Protein AF-A0A6B3H3P5-F1 (afdb_monomer)

Radius of gyration: 16.51 Å; Cα contacts (8 Å, |Δi|>4): 28; chains: 1; bounding box: 38×28×41 Å

Sequence (79 aa):
QAAPEDGVAEVVARYRTAVERANAVLDGCADLAAPVPWPQPGKPAPSVRWALTHMIEETGRHAGHADILRELIDGTTGR

Mean predicted aligned error: 4.43 Å

Structure (mmCIF, N/CA/C/O backbone):
data_AF-A0A6B3H3P5-F1
#
_entry.id   AF-A0A6B3H3P5-F1
#
loop_
_atom_site.group_PDB
_atom_site.id
_atom_site.type_symbol
_atom_site.label_atom_id
_atom_site.label_alt_id
_atom_site.label_comp_id
_atom_site.label_asym_id
_atom_site.label_entity_id
_atom_site.label_seq_id
_atom_site.pdbx_PDB_ins_code
_atom_site.Cartn_x
_atom_site.Cartn_y
_atom_site.Cartn_z
_atom_site.occupancy
_atom_site.B_iso_or_equiv
_atom_site.auth_seq_id
_atom_site.auth_comp_id
_atom_site.auth_asym_id
_atom_site.auth_atom_id
_atom_site.pdbx_PDB_model_num
ATOM 1 N N . GLN A 1 1 ? -1.434 13.283 -0.253 1.00 70.62 1 GLN A N 1
ATOM 2 C CA . GLN A 1 1 ? -1.706 13.265 1.200 1.00 70.62 1 GLN A CA 1
ATOM 3 C C . GLN A 1 1 ? -3.187 13.533 1.407 1.00 70.62 1 GLN A C 1
ATOM 5 O O . GLN A 1 1 ? -3.790 14.070 0.486 1.00 70.62 1 GLN A O 1
ATOM 10 N N . ALA A 1 2 ? -3.761 13.105 2.533 1.00 85.50 2 ALA A N 1
ATOM 11 C CA . ALA A 1 2 ? -5.167 13.366 2.827 1.00 85.50 2 ALA A CA 1
ATOM 12 C C . ALA A 1 2 ? -5.353 14.796 3.361 1.00 85.50 2 ALA A C 1
ATOM 14 O O . ALA A 1 2 ? -4.531 15.251 4.159 1.00 85.50 2 ALA A O 1
ATOM 15 N N . ALA A 1 3 ? -6.394 15.486 2.907 1.00 91.94 3 ALA A N 1
ATOM 16 C CA . ALA A 1 3 ? -6.822 16.785 3.408 1.00 91.94 3 ALA A CA 1
ATOM 17 C C . ALA A 1 3 ? -7.887 16.620 4.517 1.00 91.94 3 ALA A C 1
ATOM 19 O O . ALA A 1 3 ? -8.492 15.550 4.612 1.00 91.94 3 ALA A O 1
ATOM 20 N N . PRO A 1 4 ? -8.118 17.629 5.380 1.00 91.50 4 PRO A N 1
ATOM 21 C CA . PRO A 1 4 ? -9.091 17.538 6.476 1.00 91.50 4 PRO A CA 1
ATOM 22 C C . PRO A 1 4 ? -10.521 17.186 6.038 1.00 91.50 4 PRO A C 1
ATOM 24 O O . PRO A 1 4 ? -11.271 16.593 6.808 1.00 91.50 4 PRO A O 1
ATOM 27 N N . GLU A 1 5 ? -10.897 17.561 4.819 1.00 94.19 5 GLU A N 1
ATOM 28 C CA . GLU A 1 5 ? -12.194 17.292 4.200 1.00 94.19 5 GLU A CA 1
ATOM 29 C C . GLU A 1 5 ? -12.322 15.884 3.597 1.00 94.19 5 GLU A C 1
ATOM 31 O O . GLU A 1 5 ? -13.434 15.463 3.272 1.00 94.19 5 GLU A O 1
ATOM 36 N N . ASP A 1 6 ? -11.217 15.145 3.461 1.00 94.62 6 ASP A N 1
ATOM 37 C CA . ASP A 1 6 ? -11.230 13.825 2.838 1.00 94.62 6 ASP A CA 1
ATOM 38 C C . ASP A 1 6 ? -11.943 12.803 3.735 1.00 94.62 6 ASP A C 1
ATOM 40 O O . ASP A 1 6 ? -11.572 12.566 4.889 1.00 94.62 6 ASP A O 1
ATOM 44 N N . GLY A 1 7 ? -12.936 12.111 3.176 1.00 96.56 7 GLY A N 1
ATOM 45 C CA . GLY A 1 7 ? -13.630 11.038 3.884 1.00 96.56 7 GLY A CA 1
ATOM 46 C C . GLY A 1 7 ? -12.767 9.781 4.049 1.00 96.56 7 GLY A C 1
ATOM 47 O O . GLY A 1 7 ? -11.955 9.438 3.188 1.00 96.56 7 GLY A O 1
ATOM 48 N N . VAL A 1 8 ? -13.009 9.005 5.114 1.00 94.00 8 VAL A N 1
ATOM 49 C CA . VAL A 1 8 ? -12.312 7.722 5.359 1.00 94.00 8 VAL A CA 1
ATOM 50 C C . VAL A 1 8 ? -12.415 6.781 4.154 1.00 94.00 8 VAL A C 1
ATOM 52 O O . VAL A 1 8 ? -11.414 6.211 3.723 1.00 94.00 8 VAL A O 1
ATOM 55 N N . ALA A 1 9 ? -13.611 6.647 3.571 1.00 96.06 9 ALA A N 1
ATOM 56 C CA . ALA A 1 9 ? -13.831 5.792 2.405 1.00 96.06 9 ALA A CA 1
ATOM 57 C C . ALA A 1 9 ? -12.990 6.227 1.193 1.00 96.06 9 ALA A C 1
ATOM 59 O O . ALA A 1 9 ? -12.456 5.381 0.478 1.00 96.06 9 ALA A O 1
ATOM 60 N N . GLU A 1 10 ? -12.818 7.533 0.994 1.00 96.12 10 GLU A N 1
ATOM 61 C CA . GLU A 1 10 ? -12.010 8.083 -0.092 1.00 96.12 10 GLU A CA 1
ATOM 62 C C . GLU A 1 10 ? -10.513 7.851 0.138 1.00 96.12 10 GLU A C 1
ATOM 64 O O . GLU A 1 10 ? -9.788 7.473 -0.784 1.00 96.12 10 GLU A O 1
ATOM 69 N N . VAL A 1 11 ? -10.029 8.031 1.370 1.00 95.00 11 VAL A N 1
ATOM 70 C CA . VAL A 1 11 ? -8.641 7.706 1.737 1.00 95.00 11 VAL A CA 1
ATOM 71 C C . VAL A 1 11 ? -8.350 6.226 1.465 1.00 95.00 11 VAL A C 1
ATOM 73 O O . VAL A 1 11 ? -7.356 5.904 0.811 1.00 95.00 11 VAL A O 1
ATOM 76 N N . VAL A 1 12 ? -9.243 5.327 1.892 1.00 95.00 12 VAL A N 1
ATOM 77 C CA . VAL A 1 12 ? -9.105 3.880 1.659 1.00 95.00 12 VAL A CA 1
ATOM 78 C C . VAL A 1 12 ? -9.164 3.545 0.165 1.00 95.00 12 VAL A C 1
ATOM 80 O O . VAL A 1 12 ? -8.363 2.740 -0.312 1.00 95.00 12 VAL A O 1
ATOM 83 N N . ALA A 1 13 ? -10.064 4.171 -0.596 1.00 96.56 13 ALA A N 1
ATOM 84 C CA . ALA A 1 13 ? -10.169 3.962 -2.040 1.00 96.56 13 ALA A CA 1
ATOM 85 C C . ALA A 1 13 ? -8.905 4.418 -2.786 1.00 96.56 13 ALA A C 1
ATOM 87 O O . ALA A 1 13 ? -8.408 3.697 -3.655 1.00 96.56 13 ALA A O 1
ATOM 88 N N . ARG A 1 14 ? -8.329 5.570 -2.415 1.00 96.06 14 ARG A N 1
ATOM 89 C CA . ARG A 1 14 ? -7.054 6.048 -2.976 1.00 96.06 14 ARG A CA 1
ATOM 90 C C . ARG A 1 14 ? -5.901 5.105 -2.644 1.00 96.06 14 ARG A C 1
ATOM 92 O O . ARG A 1 14 ? -5.099 4.815 -3.530 1.00 96.06 14 ARG A O 1
ATOM 99 N N . TYR A 1 15 ? -5.838 4.586 -1.415 1.00 94.31 15 TYR A N 1
ATOM 100 C CA . TYR A 1 15 ? -4.843 3.578 -1.041 1.00 94.31 15 TYR A CA 1
ATOM 101 C C . TYR A 1 15 ? -4.972 2.313 -1.902 1.00 94.31 15 TYR A C 1
ATOM 103 O O . TYR A 1 15 ? -3.990 1.880 -2.499 1.00 94.31 15 TYR A O 1
ATOM 111 N N . ARG A 1 16 ? -6.187 1.769 -2.059 1.00 96.69 16 ARG A N 1
ATOM 112 C CA . ARG A 1 16 ? -6.435 0.595 -2.919 1.00 96.69 16 ARG A CA 1
ATOM 113 C C . ARG A 1 16 ? -6.066 0.849 -4.379 1.00 96.69 16 ARG A C 1
ATOM 115 O O . ARG A 1 16 ? -5.383 0.029 -4.976 1.00 96.69 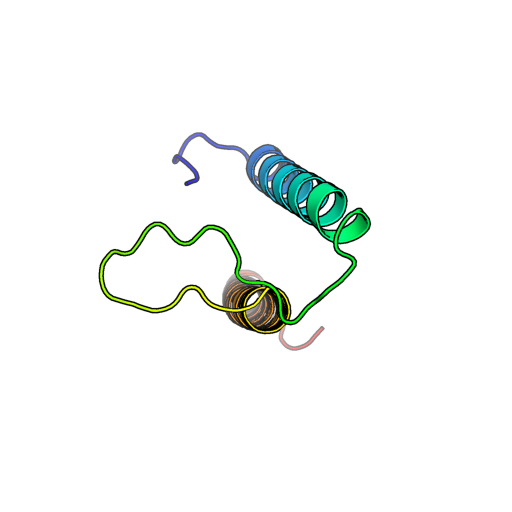16 ARG A O 1
ATOM 122 N N . THR A 1 17 ? -6.409 2.023 -4.909 1.00 98.12 17 THR A N 1
ATOM 123 C CA . THR A 1 17 ? -6.012 2.441 -6.265 1.00 98.12 17 THR A CA 1
ATOM 124 C C . THR A 1 17 ? -4.487 2.475 -6.418 1.00 98.12 17 THR A C 1
ATOM 126 O O . THR A 1 17 ? -3.954 2.095 -7.459 1.00 98.12 17 THR A O 1
ATOM 129 N N . ALA A 1 18 ? -3.753 2.928 -5.396 1.00 95.69 18 ALA A N 1
ATOM 130 C CA . ALA A 1 18 ? -2.293 2.917 -5.417 1.00 95.69 18 ALA A CA 1
ATOM 131 C C . ALA A 1 18 ? -1.728 1.486 -5.410 1.00 95.69 18 ALA A C 1
ATOM 133 O O . ALA A 1 18 ? -0.792 1.210 -6.160 1.00 95.69 18 ALA A O 1
ATOM 134 N N . VAL A 1 19 ? -2.324 0.574 -4.631 1.00 96.62 19 VAL A N 1
ATOM 135 C CA . VAL A 1 19 ? -1.958 -0.853 -4.625 1.00 96.62 19 VAL A CA 1
ATOM 136 C C . VAL A 1 19 ? -2.215 -1.493 -5.990 1.00 96.62 19 VAL A C 1
ATOM 138 O O . VAL A 1 19 ? -1.334 -2.159 -6.517 1.00 96.62 19 VAL A O 1
ATOM 141 N N . GLU A 1 20 ? -3.372 -1.248 -6.606 1.00 98.12 20 GLU A N 1
ATOM 142 C CA . GLU A 1 20 ? -3.696 -1.767 -7.943 1.00 98.12 20 GLU A CA 1
ATOM 143 C C . GLU A 1 20 ? -2.702 -1.282 -9.004 1.00 98.12 20 GLU A C 1
ATOM 145 O O . GLU A 1 20 ? -2.214 -2.073 -9.810 1.00 98.12 20 GLU A O 1
ATOM 150 N N . ARG A 1 21 ? -2.338 0.007 -8.974 1.00 96.31 21 ARG A N 1
ATOM 151 C CA . ARG A 1 21 ? -1.316 0.567 -9.872 1.00 96.31 21 ARG A CA 1
ATOM 152 C C . ARG A 1 21 ? 0.053 -0.068 -9.653 1.00 96.31 21 ARG A C 1
ATOM 154 O O . ARG A 1 21 ? 0.747 -0.340 -10.628 1.00 96.31 21 ARG A O 1
ATOM 161 N N . ALA A 1 22 ? 0.443 -0.293 -8.399 1.00 94.06 22 ALA A N 1
ATOM 162 C CA . ALA A 1 22 ? 1.692 -0.973 -8.083 1.00 94.06 22 ALA A CA 1
ATOM 163 C C . ALA A 1 22 ? 1.673 -2.421 -8.594 1.00 94.06 22 ALA A C 1
ATOM 165 O O . ALA A 1 22 ? 2.609 -2.828 -9.276 1.00 94.06 22 ALA A O 1
ATOM 166 N N . ASN A 1 23 ? 0.588 -3.163 -8.353 1.00 96.12 23 ASN A N 1
ATOM 167 C CA . ASN A 1 23 ? 0.429 -4.539 -8.825 1.00 96.12 23 ASN A CA 1
ATOM 168 C C . ASN A 1 23 ? 0.517 -4.633 -10.351 1.00 96.12 23 ASN A C 1
ATOM 170 O O . ASN A 1 23 ? 1.280 -5.446 -10.852 1.00 96.12 23 ASN A O 1
ATOM 174 N N . ALA A 1 24 ? -0.142 -3.736 -11.090 1.00 96.44 24 ALA A N 1
ATOM 175 C CA . ALA A 1 24 ? -0.067 -3.726 -12.552 1.00 96.44 24 ALA A CA 1
ATOM 176 C C . ALA A 1 24 ? 1.369 -3.542 -13.090 1.00 96.44 24 ALA A C 1
ATOM 178 O O . ALA A 1 24 ? 1.716 -4.089 -14.135 1.00 96.44 24 ALA A O 1
ATOM 179 N N . VAL A 1 25 ? 2.221 -2.788 -12.384 1.00 92.75 25 VAL A N 1
ATOM 180 C CA . VAL A 1 25 ? 3.652 -2.661 -12.719 1.00 92.75 25 VAL A CA 1
ATOM 181 C C . VAL A 1 25 ? 4.415 -3.939 -12.362 1.00 92.75 25 VAL A C 1
ATOM 183 O O . VAL A 1 25 ? 5.264 -4.389 -13.131 1.00 92.75 25 VAL A O 1
ATOM 186 N N . LEU A 1 26 ? 4.120 -4.524 -11.201 1.00 93.50 26 LEU A N 1
ATOM 187 C CA . LEU A 1 26 ? 4.775 -5.733 -10.703 1.00 93.50 26 LEU A CA 1
ATOM 188 C C . LEU A 1 26 ? 4.447 -6.973 -11.538 1.00 93.50 26 LEU A C 1
ATOM 190 O O . LEU A 1 26 ? 5.336 -7.791 -11.750 1.00 93.50 26 LEU A O 1
ATOM 194 N N . ASP A 1 27 ? 3.231 -7.079 -12.072 1.00 95.88 27 ASP A N 1
ATOM 195 C CA . ASP A 1 27 ? 2.808 -8.181 -12.944 1.00 95.88 27 ASP A CA 1
ATOM 196 C C . ASP A 1 27 ? 3.650 -8.259 -14.231 1.00 95.88 27 ASP A C 1
ATOM 198 O O . ASP A 1 27 ? 3.840 -9.333 -14.800 1.00 95.88 27 ASP A O 1
ATOM 202 N N . GLY A 1 28 ? 4.199 -7.125 -14.682 1.00 93.88 28 GLY A N 1
ATOM 203 C CA . GLY A 1 28 ? 5.131 -7.049 -15.810 1.00 93.88 28 GLY A CA 1
ATOM 204 C C . GLY A 1 28 ? 6.610 -7.191 -15.428 1.00 93.88 28 GLY A C 1
ATOM 205 O O . GLY A 1 28 ? 7.475 -7.128 -16.304 1.00 93.88 28 GLY A O 1
ATOM 206 N N . CYS A 1 29 ? 6.939 -7.342 -14.142 1.00 94.25 29 CYS A N 1
ATOM 207 C CA . CYS A 1 29 ? 8.318 -7.368 -13.666 1.00 94.25 29 CYS A CA 1
ATOM 208 C C . CYS A 1 29 ? 8.926 -8.773 -13.787 1.00 94.25 29 CYS A C 1
ATOM 210 O O . CYS A 1 29 ? 8.661 -9.658 -12.977 1.00 94.25 29 CYS A O 1
ATOM 212 N N . ALA A 1 30 ? 9.795 -8.964 -14.781 1.00 95.38 30 ALA A N 1
ATOM 213 C CA . ALA A 1 30 ? 10.508 -10.228 -14.984 1.00 95.38 30 ALA A CA 1
ATOM 214 C C . ALA A 1 30 ? 11.780 -10.372 -14.123 1.00 95.38 30 ALA A C 1
ATOM 216 O O . ALA A 1 30 ? 12.267 -11.485 -13.933 1.00 95.38 30 ALA A O 1
ATOM 217 N N . ASP A 1 31 ? 12.327 -9.265 -13.609 1.00 96.62 31 ASP A N 1
ATOM 218 C CA . ASP A 1 31 ? 13.561 -9.252 -12.821 1.00 96.62 31 ASP A CA 1
ATOM 219 C C . ASP A 1 31 ? 13.435 -8.356 -11.583 1.00 96.62 31 ASP A C 1
ATOM 221 O O 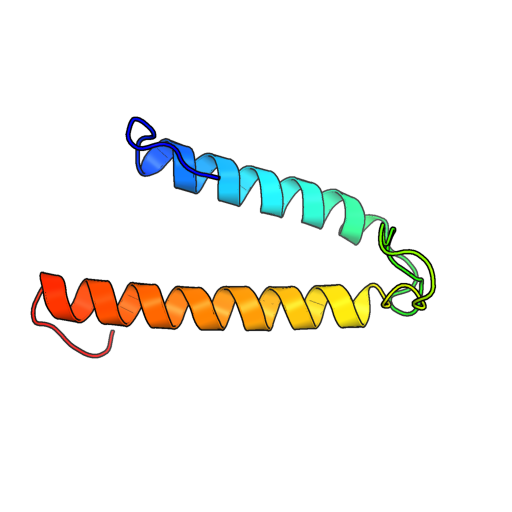. ASP A 1 31 ? 13.443 -7.128 -11.665 1.00 96.62 31 ASP A O 1
ATOM 225 N N . LEU A 1 32 ? 13.385 -8.982 -10.406 1.00 95.88 32 LEU A N 1
ATOM 226 C CA . LEU A 1 32 ? 13.316 -8.276 -9.127 1.00 95.88 32 LEU A CA 1
ATOM 227 C C . LEU A 1 32 ? 14.635 -7.588 -8.729 1.00 95.88 32 LEU A C 1
ATOM 229 O O . LEU A 1 32 ? 14.645 -6.810 -7.772 1.00 95.88 32 LEU A O 1
ATOM 233 N N . ALA A 1 33 ? 15.750 -7.885 -9.400 1.00 96.75 33 ALA A N 1
ATOM 234 C CA . ALA A 1 33 ? 17.018 -7.189 -9.200 1.00 96.75 33 ALA A CA 1
ATOM 235 C C . ALA A 1 33 ? 17.103 -5.879 -10.001 1.00 96.75 33 ALA A C 1
ATOM 237 O O . ALA A 1 33 ? 17.944 -5.037 -9.676 1.00 96.75 33 ALA A O 1
ATOM 238 N N . ALA A 1 34 ? 16.223 -5.677 -10.988 1.00 94.75 34 ALA A N 1
ATOM 239 C CA . ALA A 1 34 ? 16.185 -4.462 -11.788 1.00 94.75 34 ALA A CA 1
ATOM 240 C C . ALA A 1 34 ? 15.933 -3.217 -10.912 1.00 94.75 34 ALA A C 1
ATOM 242 O O . ALA A 1 34 ? 15.206 -3.300 -9.914 1.00 94.75 34 ALA A O 1
ATOM 243 N N . PRO A 1 35 ? 16.520 -2.058 -11.255 1.00 94.00 35 PRO A N 1
ATOM 244 C CA . PRO A 1 35 ? 16.321 -0.826 -10.505 1.00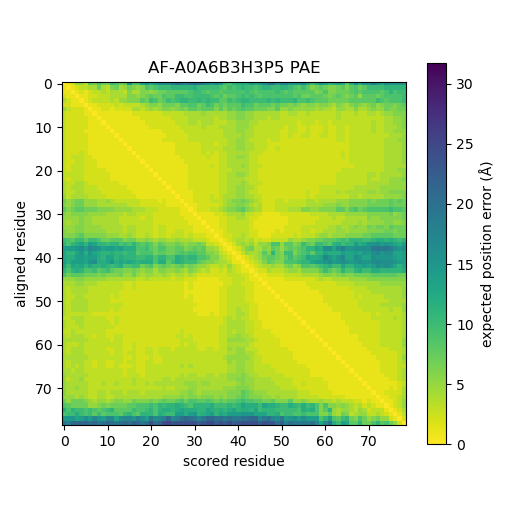 94.00 35 PRO A CA 1
ATOM 245 C C . PRO A 1 35 ? 14.912 -0.258 -10.718 1.00 94.00 35 PRO A C 1
ATOM 247 O O . PRO A 1 35 ? 14.393 -0.266 -11.835 1.00 94.00 35 PRO A O 1
ATOM 250 N N . VAL A 1 36 ? 14.312 0.305 -9.667 1.00 92.38 36 VAL A N 1
ATOM 251 C CA . VAL A 1 36 ? 13.092 1.118 -9.807 1.00 92.38 36 VAL A CA 1
ATOM 252 C C . VAL A 1 36 ? 13.437 2.539 -1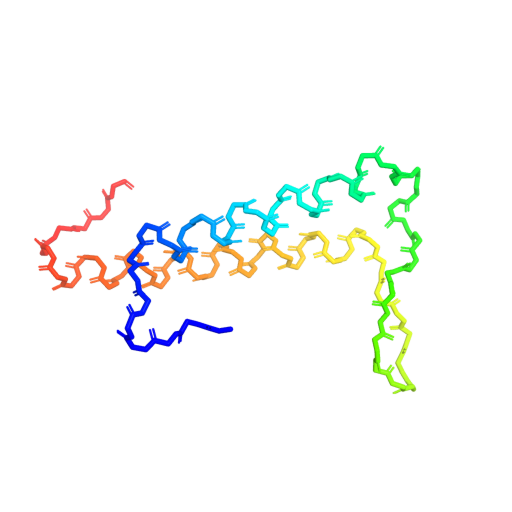0.266 1.00 92.38 36 VAL A C 1
ATOM 254 O O . VAL A 1 36 ? 14.523 3.034 -9.955 1.00 92.38 36 VAL A O 1
ATOM 257 N N . PRO A 1 37 ? 12.529 3.252 -10.958 1.00 85.94 37 PRO A N 1
ATOM 258 C CA . PRO A 1 37 ? 12.704 4.678 -11.211 1.00 85.94 37 PRO A CA 1
ATOM 259 C C . PRO A 1 37 ? 12.870 5.437 -9.886 1.00 85.94 37 PRO A C 1
ATOM 261 O O . PRO A 1 37 ? 11.932 5.535 -9.096 1.00 85.94 37 PRO A O 1
ATOM 264 N N . TRP A 1 38 ? 14.074 5.953 -9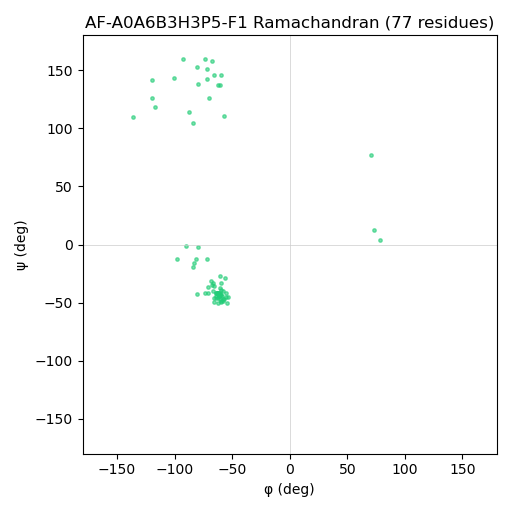.627 1.00 84.12 38 TRP A N 1
ATOM 265 C CA . TRP A 1 38 ? 14.402 6.643 -8.381 1.00 84.12 38 TRP A CA 1
ATOM 266 C C . TRP A 1 38 ? 14.769 8.102 -8.662 1.00 84.12 38 TRP A C 1
ATOM 268 O O . TRP A 1 38 ? 15.749 8.359 -9.363 1.00 84.12 38 TRP A O 1
ATOM 278 N N . PRO A 1 39 ? 14.018 9.078 -8.127 1.00 75.94 39 PRO A N 1
ATOM 279 C CA . PRO A 1 39 ? 14.204 10.482 -8.480 1.00 75.94 39 PRO A CA 1
ATOM 280 C C . PRO A 1 39 ? 15.386 11.154 -7.765 1.00 75.94 39 PRO A C 1
ATOM 282 O O . PRO A 1 39 ? 15.624 12.333 -8.001 1.00 75.94 39 PRO A O 1
ATOM 285 N N . GLN A 1 40 ? 16.115 10.462 -6.878 1.00 83.56 40 GLN A N 1
ATOM 286 C CA . GLN A 1 40 ? 17.193 11.070 -6.091 1.00 83.56 40 GLN A CA 1
ATOM 287 C C . GLN A 1 40 ? 18.540 11.031 -6.836 1.00 83.56 40 GLN A C 1
ATOM 289 O O . GLN A 1 40 ? 19.106 9.947 -7.002 1.00 83.56 40 GLN A O 1
ATOM 294 N N . PRO A 1 41 ? 19.111 12.188 -7.225 1.00 81.56 41 PRO A N 1
ATOM 295 C CA . PRO A 1 41 ? 20.410 12.231 -7.887 1.00 81.56 41 PRO A CA 1
ATOM 296 C C . PRO A 1 41 ? 21.538 11.764 -6.958 1.00 81.56 41 PRO A C 1
ATOM 298 O O . PRO A 1 41 ? 21.516 12.022 -5.754 1.00 81.56 41 PRO A O 1
ATOM 301 N N . GLY A 1 42 ? 22.551 11.103 -7.523 1.00 85.06 42 GLY A N 1
ATOM 302 C CA . GLY A 1 42 ? 23.776 10.732 -6.803 1.00 85.06 42 GLY A CA 1
ATOM 303 C C . GLY A 1 42 ? 23.668 9.507 -5.889 1.00 85.06 42 GLY A C 1
ATOM 304 O O . GLY A 1 42 ? 24.648 9.168 -5.229 1.00 85.06 42 GLY A O 1
ATOM 305 N N . LYS A 1 43 ? 22.521 8.818 -5.859 1.00 85.94 43 LYS A N 1
ATOM 306 C CA . LYS A 1 43 ? 22.376 7.511 -5.202 1.00 85.94 43 LYS A CA 1
ATOM 307 C C . LYS A 1 43 ? 21.956 6.450 -6.218 1.00 85.94 43 LYS A C 1
ATOM 309 O O . LYS A 1 43 ? 21.146 6.759 -7.092 1.00 85.94 43 LYS A O 1
ATOM 314 N N . PRO A 1 44 ? 22.479 5.214 -6.119 1.00 87.94 44 PRO A N 1
ATOM 315 C CA . PRO A 1 44 ? 21.985 4.124 -6.944 1.00 87.94 44 PRO A CA 1
ATOM 316 C C . PRO A 1 44 ? 20.503 3.893 -6.644 1.00 87.94 44 PRO A C 1
ATOM 318 O O . PRO A 1 44 ? 20.085 3.911 -5.484 1.00 87.94 44 PRO A O 1
ATOM 321 N N . ALA A 1 45 ? 19.720 3.689 -7.699 1.00 93.44 45 ALA A N 1
ATOM 322 C CA . ALA A 1 45 ? 18.323 3.318 -7.563 1.00 93.44 45 ALA A CA 1
ATOM 323 C C . ALA A 1 45 ? 18.209 1.959 -6.847 1.00 93.44 45 ALA A C 1
ATOM 325 O O . ALA A 1 45 ? 18.981 1.045 -7.160 1.00 93.44 45 ALA A O 1
ATOM 326 N N . PRO A 1 46 ? 17.271 1.798 -5.898 1.00 94.88 46 PRO A N 1
ATOM 327 C CA . PRO A 1 46 ? 17.050 0.508 -5.268 1.00 94.88 46 PRO A CA 1
ATOM 328 C C . PRO A 1 46 ? 16.467 -0.494 -6.268 1.00 94.88 46 PRO A C 1
ATOM 330 O O . PRO A 1 46 ? 15.852 -0.114 -7.264 1.00 94.88 46 PRO A O 1
ATOM 333 N N . SER A 1 47 ? 16.638 -1.787 -5.994 1.00 96.56 47 SER A N 1
ATOM 334 C CA . SER A 1 47 ? 16.005 -2.834 -6.796 1.00 96.56 47 SER A CA 1
ATOM 335 C C . SER A 1 47 ? 14.503 -2.929 -6.517 1.00 96.56 47 SER A C 1
ATOM 337 O O . SER A 1 47 ? 14.034 -2.527 -5.448 1.00 96.56 47 SER A O 1
ATOM 339 N N . VAL A 1 48 ? 13.743 -3.523 -7.441 1.00 96.06 48 VAL A N 1
ATOM 340 C CA . VAL A 1 48 ? 12.317 -3.835 -7.230 1.00 96.06 48 VAL A CA 1
ATOM 341 C C . VAL A 1 48 ? 12.129 -4.676 -5.965 1.00 96.06 48 VAL A C 1
ATOM 343 O O . VAL A 1 48 ? 11.245 -4.383 -5.162 1.00 96.06 48 VAL A O 1
ATOM 346 N N . ARG A 1 49 ? 13.000 -5.666 -5.722 1.00 97.12 49 ARG A N 1
ATOM 347 C CA . ARG A 1 49 ? 13.001 -6.463 -4.485 1.00 97.12 49 ARG A CA 1
ATOM 348 C C . ARG A 1 49 ? 13.094 -5.580 -3.246 1.00 97.12 49 ARG A C 1
ATOM 350 O O . ARG A 1 49 ? 12.301 -5.749 -2.326 1.00 97.12 49 ARG A O 1
ATOM 357 N N . TRP A 1 50 ? 14.064 -4.665 -3.220 1.00 96.81 50 TRP A N 1
ATOM 358 C CA . TRP A 1 50 ? 14.243 -3.761 -2.088 1.00 96.81 50 TRP A CA 1
ATOM 359 C C . TRP A 1 50 ? 12.997 -2.899 -1.883 1.00 96.81 50 TRP 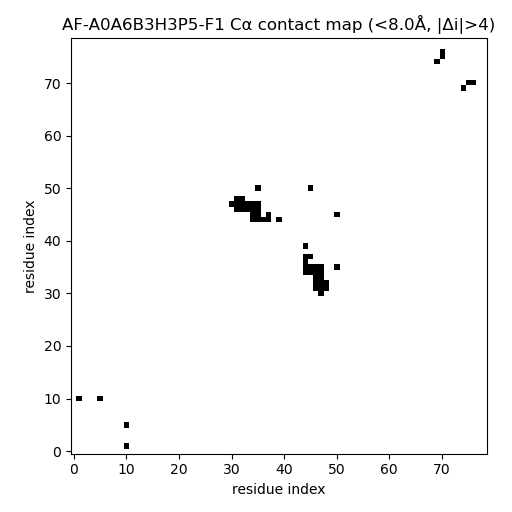A C 1
ATOM 361 O O . TRP A 1 50 ? 12.493 -2.816 -0.767 1.00 96.81 50 TRP A O 1
ATOM 371 N N . ALA A 1 51 ? 12.464 -2.320 -2.964 1.00 95.00 51 ALA A N 1
ATOM 372 C CA . ALA A 1 51 ? 11.284 -1.467 -2.904 1.00 95.00 51 ALA A CA 1
ATOM 373 C C . ALA A 1 51 ? 10.062 -2.221 -2.357 1.00 95.00 51 ALA A C 1
ATOM 375 O O . ALA A 1 51 ? 9.364 -1.704 -1.491 1.00 95.00 51 ALA A O 1
ATOM 376 N N . LEU A 1 52 ? 9.835 -3.463 -2.794 1.00 95.31 52 LEU A N 1
ATOM 377 C CA . LEU A 1 52 ? 8.736 -4.296 -2.301 1.00 95.31 52 LEU A CA 1
ATOM 378 C C . LEU A 1 52 ? 8.856 -4.601 -0.811 1.00 95.31 52 LEU A C 1
ATOM 380 O O . LEU A 1 52 ? 7.901 -4.404 -0.063 1.00 95.31 52 LEU A O 1
ATOM 384 N N . THR A 1 53 ? 10.028 -5.065 -0.372 1.00 97.31 53 THR A N 1
ATOM 385 C CA . THR A 1 53 ? 10.262 -5.356 1.047 1.00 97.31 53 THR A CA 1
ATOM 386 C C . THR A 1 53 ? 10.088 -4.100 1.896 1.00 97.31 53 THR A C 1
ATOM 388 O O . THR A 1 53 ? 9.427 -4.156 2.930 1.00 97.31 53 THR A O 1
ATOM 391 N N . HIS A 1 54 ? 10.592 -2.960 1.420 1.00 95.81 54 HIS A N 1
ATOM 392 C CA . HIS A 1 54 ? 10.424 -1.678 2.091 1.00 95.81 54 HIS A CA 1
ATOM 393 C C . HIS A 1 54 ? 8.947 -1.275 2.217 1.00 95.81 54 HIS A C 1
ATOM 395 O O . HIS A 1 54 ? 8.511 -0.877 3.292 1.00 95.81 54 HIS A O 1
ATOM 401 N N . MET A 1 55 ? 8.142 -1.435 1.161 1.00 95.69 55 MET A N 1
ATOM 402 C CA . MET A 1 55 ? 6.711 -1.110 1.213 1.00 95.69 55 MET A CA 1
ATOM 403 C C . MET A 1 55 ? 5.919 -2.026 2.157 1.00 95.69 55 MET A C 1
ATOM 405 O O . MET A 1 55 ? 4.963 -1.565 2.786 1.00 95.69 55 MET A O 1
ATOM 409 N N . ILE A 1 56 ? 6.304 -3.301 2.281 1.00 96.50 56 ILE A N 1
ATOM 410 C CA . ILE A 1 56 ? 5.705 -4.237 3.247 1.00 96.50 56 ILE A CA 1
ATOM 411 C C . ILE A 1 56 ? 6.014 -3.790 4.678 1.00 96.50 56 ILE A C 1
ATOM 413 O O . ILE A 1 56 ? 5.098 -3.683 5.494 1.00 96.50 56 ILE A O 1
ATOM 417 N N . GLU A 1 57 ? 7.283 -3.496 4.970 1.00 98.19 57 GLU A N 1
ATOM 418 C CA . GLU A 1 57 ? 7.719 -2.999 6.279 1.00 98.19 57 GLU A CA 1
ATOM 419 C C . GLU A 1 57 ? 6.988 -1.704 6.650 1.00 98.19 57 GLU A C 1
ATOM 421 O O . GLU A 1 57 ? 6.406 -1.598 7.729 1.00 98.19 57 GLU A O 1
ATOM 426 N N . GLU A 1 58 ? 6.950 -0.747 5.725 1.00 96.62 58 GLU A N 1
ATOM 427 C CA . GLU A 1 58 ? 6.315 0.550 5.930 1.00 96.62 58 GLU A CA 1
ATOM 428 C C . GLU A 1 58 ? 4.808 0.418 6.186 1.00 96.62 58 GLU A C 1
ATOM 430 O O . GLU A 1 58 ? 4.261 1.048 7.096 1.00 96.62 58 GLU A O 1
ATOM 435 N N . THR A 1 59 ? 4.134 -0.459 5.435 1.00 95.69 59 THR A N 1
ATOM 436 C CA . THR A 1 59 ? 2.711 -0.755 5.645 1.00 95.69 59 THR A CA 1
ATOM 437 C C . THR A 1 59 ? 2.481 -1.390 7.015 1.00 95.69 59 THR A C 1
ATOM 439 O O . THR A 1 59 ? 1.575 -0.968 7.733 1.00 95.69 59 THR A O 1
ATOM 442 N N . GLY A 1 60 ? 3.314 -2.357 7.414 1.00 96.94 60 GLY A N 1
ATOM 443 C CA . GLY A 1 60 ? 3.234 -2.992 8.732 1.00 96.94 60 GLY A CA 1
ATOM 444 C C . GLY A 1 60 ? 3.447 -1.998 9.877 1.00 96.94 60 GLY A C 1
ATOM 445 O O . GLY A 1 60 ? 2.660 -1.966 10.823 1.00 96.94 60 GLY A O 1
ATOM 446 N N . ARG A 1 61 ? 4.451 -1.121 9.758 1.00 97.31 61 ARG A N 1
ATOM 447 C CA . ARG A 1 61 ? 4.738 -0.053 10.727 1.00 97.31 61 ARG A CA 1
ATOM 448 C C . ARG A 1 61 ? 3.536 0.871 10.921 1.00 97.31 61 ARG A C 1
ATOM 450 O O . ARG A 1 61 ? 3.149 1.169 12.050 1.00 97.31 61 ARG A O 1
ATOM 457 N N . HIS A 1 62 ? 2.914 1.302 9.827 1.00 95.62 62 HIS A N 1
ATOM 458 C CA . HIS A 1 62 ? 1.738 2.167 9.887 1.00 95.62 62 HIS A CA 1
ATOM 459 C C . HIS A 1 62 ? 0.481 1.455 10.385 1.00 95.62 62 HIS A C 1
ATOM 461 O O . HIS A 1 62 ? -0.287 2.063 11.130 1.00 95.62 62 HIS A O 1
ATOM 467 N N . ALA A 1 63 ? 0.287 0.185 10.028 1.00 94.88 63 ALA A N 1
ATOM 468 C CA . ALA A 1 63 ? -0.807 -0.622 10.555 1.00 94.88 63 ALA A CA 1
ATOM 469 C C . ALA A 1 63 ? -0.696 -0.782 12.078 1.00 94.88 63 ALA A C 1
ATOM 471 O O . ALA A 1 63 ? -1.684 -0.572 12.773 1.00 94.88 63 ALA A O 1
ATOM 472 N N . GLY A 1 64 ? 0.505 -1.042 12.606 1.00 95.19 64 GLY A N 1
ATOM 473 C CA . GLY A 1 64 ? 0.740 -1.100 14.051 1.00 95.19 64 GLY A CA 1
ATOM 474 C C . GLY A 1 64 ? 0.436 0.225 14.758 1.00 95.19 64 GLY A C 1
ATOM 475 O O . GLY A 1 64 ? -0.233 0.239 15.787 1.00 95.19 64 GLY A O 1
ATOM 476 N N . HIS A 1 65 ? 0.848 1.362 14.186 1.00 96.06 65 HIS A N 1
ATOM 477 C CA . HIS A 1 65 ? 0.484 2.675 14.735 1.00 96.06 65 HIS A CA 1
ATOM 478 C C . HIS A 1 65 ? -1.032 2.923 14.720 1.00 96.06 65 HIS A C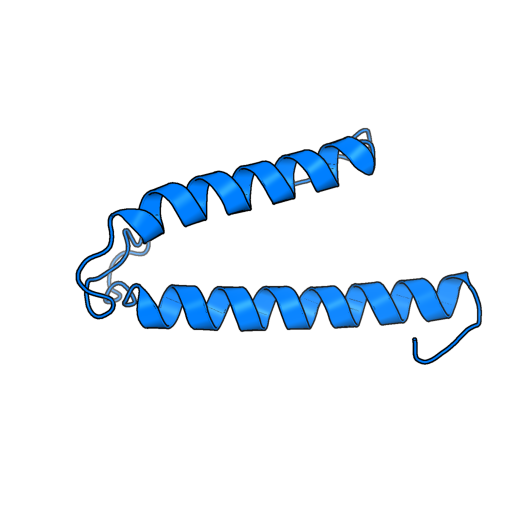 1
ATOM 480 O O . HIS A 1 65 ? -1.577 3.459 15.684 1.00 96.06 65 HIS A O 1
ATOM 486 N N . ALA A 1 66 ? -1.714 2.552 13.634 1.00 93.38 66 ALA A N 1
ATOM 487 C CA . ALA A 1 66 ? -3.163 2.683 13.528 1.00 93.38 66 ALA A CA 1
ATOM 488 C C . ALA A 1 66 ? -3.896 1.777 14.528 1.00 93.38 66 ALA A C 1
ATOM 490 O O . ALA A 1 66 ? -4.912 2.194 15.082 1.00 93.38 66 ALA A O 1
ATOM 491 N N . ASP A 1 67 ? -3.370 0.580 14.795 1.00 95.19 67 ASP A N 1
ATOM 492 C CA . ASP A 1 67 ? -3.928 -0.318 15.800 1.00 95.19 67 ASP A CA 1
ATOM 493 C C . ASP A 1 67 ? -3.797 0.275 17.207 1.00 95.19 67 ASP A C 1
ATOM 495 O O . ASP A 1 67 ? -4.803 0.387 17.892 1.00 95.19 67 ASP A O 1
ATOM 499 N N . ILE A 1 68 ? -2.632 0.816 17.588 1.00 95.06 68 ILE A N 1
ATOM 500 C CA . ILE A 1 68 ? -2.469 1.529 18.872 1.00 95.06 68 ILE A CA 1
ATOM 501 C C . ILE A 1 68 ? -3.494 2.665 19.014 1.00 95.06 68 ILE A C 1
ATOM 503 O O . ILE A 1 68 ? -4.116 2.819 20.063 1.00 95.06 68 ILE A O 1
ATOM 507 N N . LEU A 1 69 ? -3.700 3.468 17.964 1.00 94.69 69 LEU A N 1
ATOM 508 C CA . LEU A 1 69 ? -4.705 4.536 17.992 1.00 94.69 69 LEU A CA 1
ATOM 509 C C . LEU A 1 69 ? -6.122 3.981 18.168 1.00 94.69 69 LEU A C 1
ATOM 511 O O . LEU A 1 69 ? -6.900 4.544 18.937 1.00 94.69 69 LEU A O 1
ATOM 515 N N . ARG A 1 70 ? -6.456 2.879 17.487 1.00 95.38 70 ARG A N 1
ATOM 516 C CA . ARG A 1 70 ? -7.730 2.179 17.670 1.00 95.38 70 ARG A CA 1
ATOM 517 C C . ARG A 1 70 ? -7.887 1.713 19.120 1.00 95.38 70 ARG A C 1
ATOM 519 O O . ARG A 1 70 ? -8.925 2.009 19.703 1.00 95.38 70 ARG A O 1
ATOM 526 N N . GLU A 1 71 ? -6.883 1.051 19.698 1.00 96.06 71 GLU A N 1
ATOM 527 C CA . GLU A 1 71 ? -6.902 0.566 21.089 1.00 96.06 71 GLU A CA 1
ATOM 528 C C . GLU A 1 71 ? -7.122 1.706 22.093 1.00 96.06 71 GLU A C 1
ATOM 530 O O . GLU A 1 71 ? -7.886 1.561 23.045 1.00 96.06 71 GLU A O 1
ATOM 535 N N . LEU A 1 72 ? -6.502 2.869 21.866 1.00 96.06 72 LEU A N 1
ATOM 536 C CA . LEU A 1 72 ? -6.690 4.056 22.707 1.00 96.06 72 LEU A CA 1
ATOM 537 C C . LEU A 1 72 ? -8.096 4.662 22.587 1.00 96.06 72 LEU A C 1
ATOM 539 O O . LEU A 1 72 ? -8.590 5.249 23.548 1.00 96.06 72 LEU A O 1
ATOM 543 N N . ILE A 1 73 ? -8.731 4.547 21.419 1.00 96.00 73 ILE A N 1
ATOM 544 C CA . ILE A 1 73 ? -10.081 5.068 21.168 1.00 96.00 73 ILE A CA 1
ATOM 545 C C . ILE A 1 73 ? -11.154 4.117 21.708 1.00 96.00 73 ILE A C 1
ATOM 547 O O . ILE A 1 73 ? -12.138 4.578 22.284 1.00 96.00 73 ILE A O 1
ATOM 551 N N . ASP A 1 74 ? -10.994 2.807 21.500 1.00 95.19 74 ASP A N 1
ATOM 552 C CA . ASP A 1 74 ? -12.016 1.805 21.823 1.00 95.19 74 ASP A CA 1
ATOM 553 C C . ASP A 1 74 ? -11.804 1.086 23.167 1.00 95.19 74 ASP A C 1
ATOM 555 O O . ASP A 1 74 ? -12.725 0.433 23.659 1.00 95.19 74 ASP A O 1
ATOM 559 N N . GLY A 1 75 ? -10.629 1.236 23.788 1.00 93.94 75 GLY A N 1
ATOM 560 C CA . GLY A 1 75 ? -10.283 0.646 25.082 1.00 93.94 75 GLY A CA 1
ATOM 561 C C . GLY A 1 75 ? -10.023 -0.865 25.048 1.00 93.94 75 GLY A C 1
ATOM 562 O O . GLY A 1 75 ? -9.987 -1.490 26.108 1.00 93.94 75 GLY A O 1
ATOM 563 N N . THR A 1 76 ? -9.868 -1.470 23.864 1.00 92.62 76 THR A N 1
ATOM 564 C CA . THR A 1 76 ? -9.688 -2.922 2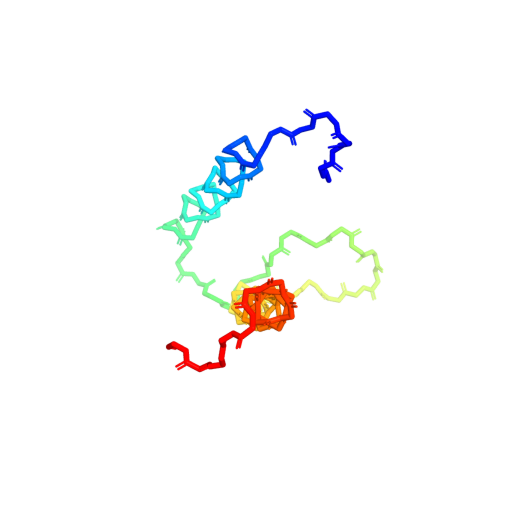3.687 1.00 92.62 76 THR A CA 1
ATOM 565 C C . THR A 1 76 ? -8.357 -3.261 23.018 1.00 92.62 76 THR A C 1
ATOM 567 O O . THR A 1 76 ? -8.085 -2.789 21.916 1.00 92.62 76 THR A O 1
ATOM 570 N N . THR A 1 77 ? -7.556 -4.132 23.644 1.00 90.50 77 THR A N 1
ATOM 571 C CA . THR A 1 77 ? -6.227 -4.548 23.151 1.00 90.50 77 THR A CA 1
ATOM 572 C C . THR A 1 77 ? -6.258 -5.910 22.451 1.00 90.50 77 THR A C 1
ATOM 574 O O . THR A 1 77 ? -6.945 -6.817 22.919 1.00 90.50 77 THR A O 1
ATOM 577 N N . GLY A 1 78 ? -5.466 -6.066 21.382 1.00 73.50 78 GLY A N 1
ATOM 578 C CA . GLY A 1 78 ? -5.081 -7.364 20.803 1.00 73.50 78 GLY A CA 1
ATOM 579 C C . GLY A 1 78 ? -6.186 -8.142 20.074 1.00 73.50 78 GLY A C 1
ATOM 580 O O . GLY A 1 78 ? -6.693 -9.133 20.602 1.00 73.50 78 GLY A O 1
ATOM 581 N N . ARG A 1 79 ? -6.519 -7.729 18.843 1.00 62.53 79 ARG A N 1
ATOM 582 C CA . ARG A 1 79 ? -7.355 -8.511 17.906 1.00 62.53 79 ARG A CA 1
ATOM 583 C C . ARG A 1 79 ? -6.531 -9.383 16.969 1.00 62.53 79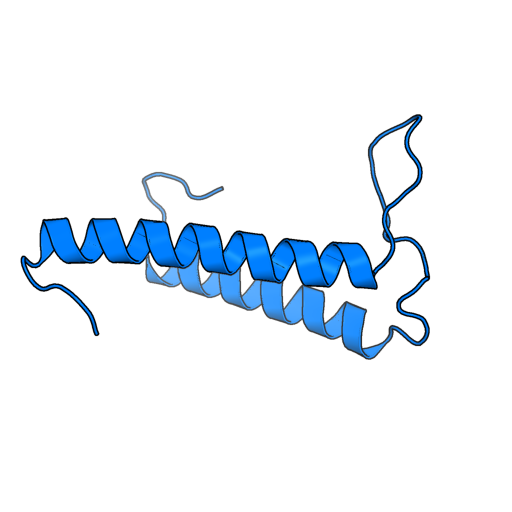 ARG A C 1
ATOM 585 O O . ARG A 1 79 ? -5.423 -8.953 16.590 1.00 62.53 79 ARG A O 1
#

Secondary structure (DSSP, 8-state):
---TT--HHHHHHHHHHHHHHHHHHHTT-S-TTSBP----TTSPPPBHHHHHHHHHHHHHHHHHHHHHHHHHHH-----

Foldseek 3Di:
DDDPPDDPVNVVVVVVVVVVVVVVVVVPDPDQQDFDPDPDPPDGGGGNVVVVVVVVVVVVVVVVVVQVVVCVVVVDDDD

Solvent-accessible surface area (backbone atoms only — not comparable to full-atom values): 4838 Å² total; per-residue (Å²): 134,87,55,97,86,60,49,71,69,55,55,52,49,53,51,50,52,52,50,53,55,51,46,64,54,53,77,70,57,90,54,53,76,44,63,43,98,57,92,58,84,97,53,84,51,54,26,41,50,55,52,52,55,51,52,52,52,53,49,51,56,50,50,54,54,51,47,54,53,47,27,72,73,71,74,56,81,89,132

pLDDT: mean 93.03, std 6.33, range [62.53, 98.19]